Protein AF-A0A8X8YE13-F1 (afdb_monomer_lite)

Foldseek 3Di:
DDPPPDQDWDDDPQDQWDWADDDLDIDIDRSLPDDLPPDPDDAPDDPDPDDDDDDDDPDDSRTHGDNDDDDLLVLCCVVQVDDSPDDLQRLCCRQVVDHPPDQDVCLVPDDSNDPDDDPSVVVSSSVVNVSVVVSVVSSD

Radius of gyration: 17.5 Å; chains: 1; bounding box: 48×34×42 Å

InterPro domains:
  IPR002562 3'-5' exonuclease domain [PF01612] (65-135)
  IPR012337 Ribonuclease H-like superfamily [SSF53098] (14-137)
  IPR036397 Ribonuclease H superfamily [G3DSA:3.30.420.10] (56-140)
  IPR051132 3'-5' Exonuclease domain-containing protein [PTHR13620] (13-135)

Organism: Salvia splendens (NCBI:txid180675)

Structure (mmCIF, N/CA/C/O backbone):
data_AF-A0A8X8YE13-F1
#
_entry.id   AF-A0A8X8YE13-F1
#
loop_
_atom_site.group_PDB
_atom_site.id
_atom_site.type_symbol
_atom_site.label_atom_id
_atom_site.label_alt_id
_atom_site.label_comp_id
_atom_site.label_asym_id
_atom_site.label_entity_id
_atom_site.label_seq_id
_atom_site.pdbx_PDB_ins_code
_atom_site.Cartn_x
_atom_site.Cartn_y
_atom_site.Cartn_z
_atom_site.occupancy
_atom_site.B_iso_or_equiv
_atom_site.auth_seq_id
_atom_site.auth_comp_id
_atom_site.auth_asym_id
_atom_site.auth_atom_id
_atom_site.pdbx_PDB_model_num
ATOM 1 N N . MET A 1 1 ? -31.591 19.964 -6.673 1.00 31.03 1 MET A N 1
ATOM 2 C CA . MET A 1 1 ? -30.266 20.602 -6.557 1.00 31.03 1 MET A CA 1
ATOM 3 C C . MET A 1 1 ? -29.262 19.487 -6.727 1.00 31.03 1 MET A C 1
ATOM 5 O O . MET A 1 1 ? -29.296 18.550 -5.944 1.00 31.03 1 MET A O 1
ATOM 9 N N . ASP A 1 2 ? -28.543 19.531 -7.844 1.00 28.09 2 ASP A N 1
ATOM 10 C CA . ASP A 1 2 ? -27.728 18.451 -8.401 1.00 28.09 2 ASP A CA 1
ATOM 11 C C . ASP A 1 2 ? -26.662 17.932 -7.434 1.00 28.09 2 ASP A C 1
ATOM 13 O O . ASP A 1 2 ? -25.729 18.648 -7.072 1.00 28.09 2 ASP A O 1
ATOM 17 N N . SER A 1 3 ? -26.765 16.656 -7.067 1.00 31.92 3 SER A N 1
ATOM 18 C CA . SER A 1 3 ? -25.639 15.895 -6.533 1.00 31.92 3 SER A CA 1
ATOM 19 C C . SER A 1 3 ? -24.864 15.333 -7.718 1.00 31.92 3 SER A C 1
ATOM 21 O O . SER A 1 3 ? -25.057 14.191 -8.125 1.00 31.92 3 SER A O 1
ATOM 23 N N . SER A 1 4 ? -24.007 16.164 -8.308 1.00 31.75 4 SER A N 1
ATOM 24 C CA . SER A 1 4 ? -23.002 15.717 -9.269 1.00 31.75 4 SER A CA 1
ATOM 25 C C . SER A 1 4 ? -22.079 14.720 -8.571 1.00 31.75 4 SER A C 1
ATOM 27 O O . SER A 1 4 ? -21.160 15.117 -7.859 1.00 31.75 4 SER A O 1
ATOM 29 N N . SER A 1 5 ? -22.338 13.422 -8.733 1.00 37.81 5 SER A N 1
ATOM 30 C CA . SER A 1 5 ? -21.437 12.368 -8.274 1.00 37.81 5 SER A CA 1
ATOM 31 C C . SER A 1 5 ? -20.159 12.431 -9.106 1.00 37.81 5 SER A C 1
ATOM 33 O O . SER A 1 5 ? -20.082 11.872 -10.203 1.00 37.81 5 SER A O 1
ATOM 35 N N . SER A 1 6 ? -19.181 13.169 -8.595 1.00 35.22 6 SER A N 1
ATOM 36 C CA . SER A 1 6 ? -17.889 13.403 -9.220 1.00 35.22 6 SER A CA 1
ATOM 37 C C . SER A 1 6 ? -17.140 12.086 -9.384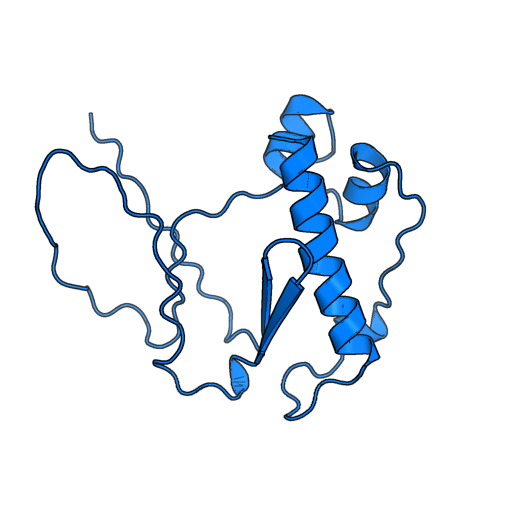 1.00 35.22 6 SER A C 1
ATOM 39 O O . SER A 1 6 ? -16.700 11.488 -8.407 1.00 35.22 6 SER A O 1
ATOM 41 N N . VAL A 1 7 ? -16.990 11.639 -10.630 1.00 41.62 7 VAL A N 1
ATOM 42 C CA . VAL A 1 7 ? -15.962 10.661 -10.989 1.00 41.62 7 VAL A CA 1
ATOM 43 C C . VAL A 1 7 ? -14.617 11.315 -10.672 1.00 41.62 7 VAL A C 1
ATOM 45 O O . VAL A 1 7 ? -14.251 12.317 -11.291 1.00 41.62 7 VAL A O 1
ATOM 48 N N . LEU A 1 8 ? -13.916 10.792 -9.668 1.00 43.81 8 LEU A N 1
ATOM 49 C CA . LEU A 1 8 ? -12.561 11.215 -9.335 1.00 43.81 8 LEU A CA 1
ATOM 50 C C . LEU A 1 8 ? -11.619 10.625 -10.383 1.00 43.81 8 LEU A C 1
ATOM 52 O O . LEU A 1 8 ? -11.328 9.432 -10.390 1.00 43.81 8 LEU A O 1
ATOM 56 N N . TRP A 1 9 ? -11.169 11.470 -11.305 1.00 41.53 9 TRP A N 1
ATOM 57 C CA . TRP A 1 9 ? -10.053 11.142 -12.175 1.00 41.53 9 TRP A CA 1
ATOM 58 C C . TRP A 1 9 ? -8.781 11.242 -11.330 1.00 41.53 9 TRP A C 1
ATOM 60 O O . TRP A 1 9 ? -8.368 12.328 -10.932 1.00 41.53 9 TRP A O 1
ATOM 70 N N . TRP A 1 10 ? -8.171 10.108 -11.000 1.00 41.38 10 TRP A N 1
ATOM 71 C CA . TRP A 1 10 ? -6.821 10.113 -10.450 1.00 41.38 10 TRP A CA 1
ATOM 72 C C . TRP A 1 10 ? -5.853 9.983 -11.623 1.00 41.38 10 TRP A C 1
ATOM 74 O O . TRP A 1 10 ? -5.831 8.961 -12.306 1.00 41.38 10 TRP A O 1
ATOM 84 N N . VAL A 1 11 ? -5.105 11.050 -11.906 1.00 42.50 11 VAL A N 1
ATOM 85 C CA . VAL A 1 11 ? -4.050 11.049 -12.928 1.00 42.50 11 VAL A CA 1
ATOM 86 C C . VAL A 1 11 ? -2.719 11.073 -12.189 1.00 42.50 11 VAL A C 1
ATOM 88 O O . VAL A 1 11 ? -2.229 12.152 -11.847 1.00 42.50 11 VAL A O 1
ATOM 91 N N . PRO A 1 12 ? -2.135 9.912 -11.870 1.00 46.19 12 PRO A N 1
ATOM 92 C CA . PRO A 1 12 ? -0.761 9.893 -11.417 1.00 46.19 12 PRO A CA 1
ATOM 93 C C . PRO A 1 12 ? 0.154 10.171 -12.610 1.00 46.19 12 PRO A C 1
ATOM 95 O O . PRO A 1 12 ? -0.155 9.818 -13.750 1.00 46.19 12 PRO A O 1
ATOM 98 N N . ALA A 1 13 ? 1.334 10.734 -12.345 1.00 56.28 13 ALA A N 1
ATOM 99 C CA . ALA A 1 13 ? 2.481 10.432 -13.195 1.00 56.28 13 ALA A CA 1
ATOM 100 C C . ALA A 1 13 ? 2.532 8.903 -13.342 1.00 56.28 13 ALA A C 1
ATOM 102 O O . ALA A 1 13 ? 2.426 8.221 -12.327 1.00 56.28 13 ALA A O 1
ATOM 103 N N . ARG A 1 14 ? 2.565 8.397 -14.581 1.00 68.25 14 ARG A N 1
ATOM 104 C CA . ARG A 1 14 ? 2.359 6.984 -14.953 1.00 68.25 14 ARG A CA 1
ATOM 105 C C . ARG A 1 14 ? 2.775 6.019 -13.832 1.00 68.25 14 ARG A C 1
ATOM 107 O O . ARG A 1 14 ? 3.960 5.786 -13.629 1.00 68.25 14 ARG A O 1
ATOM 114 N N . ALA A 1 15 ? 1.798 5.516 -13.076 1.00 77.00 15 ALA A N 1
ATOM 115 C CA . ALA A 1 15 ? 2.071 4.640 -11.943 1.00 77.00 15 ALA A CA 1
ATOM 116 C C . ALA A 1 15 ? 2.724 3.347 -12.448 1.00 77.00 15 ALA A C 1
ATOM 118 O O . ALA A 1 15 ? 2.285 2.794 -13.457 1.00 77.00 15 ALA A O 1
ATOM 119 N N . ALA A 1 16 ? 3.763 2.872 -11.760 1.00 87.88 16 ALA A N 1
ATOM 120 C CA . ALA A 1 16 ? 4.465 1.653 -12.153 1.00 87.88 16 ALA A CA 1
ATOM 121 C C . ALA A 1 16 ? 3.651 0.394 -11.817 1.00 87.88 16 ALA A C 1
ATOM 123 O O . ALA A 1 16 ? 3.582 -0.544 -12.612 1.00 87.88 16 ALA A O 1
ATOM 124 N N . THR A 1 17 ? 2.967 0.406 -10.670 1.00 90.19 17 THR A N 1
ATOM 125 C CA . THR A 1 17 ? 2.198 -0.725 -10.145 1.00 90.19 17 THR A CA 1
ATOM 126 C C . THR A 1 17 ? 0.836 -0.300 -9.587 1.00 90.19 17 THR A C 1
ATOM 128 O O . THR A 1 17 ? 0.638 0.846 -9.186 1.00 90.19 17 THR A O 1
ATOM 131 N N . LEU A 1 18 ? -0.112 -1.240 -9.571 1.00 88.38 18 LEU A N 1
ATOM 132 C CA . LEU A 1 18 ? -1.395 -1.158 -8.870 1.00 88.38 18 LEU A CA 1
ATOM 133 C C . LEU A 1 18 ? -1.532 -2.378 -7.955 1.00 88.38 18 LEU A C 1
ATOM 135 O O . LEU A 1 18 ? -1.532 -3.510 -8.440 1.00 88.38 18 LEU A O 1
ATOM 139 N N . GLN A 1 19 ? -1.681 -2.150 -6.652 1.00 91.44 19 GLN A N 1
ATOM 140 C CA . GLN A 1 19 ? -1.922 -3.193 -5.654 1.00 91.44 19 GLN A CA 1
ATOM 141 C C . GLN A 1 19 ? -3.408 -3.237 -5.283 1.00 91.44 19 GLN A C 1
ATOM 143 O O . GLN A 1 19 ? -4.002 -2.209 -4.966 1.00 91.44 19 GLN A O 1
ATOM 148 N N . LEU A 1 20 ? -4.008 -4.428 -5.282 1.00 89.44 20 LEU A N 1
ATOM 149 C CA . LEU A 1 20 ? -5.390 -4.661 -4.858 1.00 89.44 20 LEU A CA 1
ATOM 150 C C . LEU A 1 20 ? -5.439 -5.783 -3.819 1.00 89.44 20 LEU A C 1
ATOM 152 O O . LEU A 1 20 ? -4.853 -6.843 -4.021 1.00 89.44 20 LEU A O 1
ATOM 156 N N . CYS A 1 21 ? -6.192 -5.581 -2.739 1.00 88.06 21 CYS A N 1
ATOM 157 C CA . CYS A 1 21 ? -6.491 -6.628 -1.767 1.00 88.06 21 CYS A CA 1
ATOM 158 C C . CYS A 1 21 ? -7.902 -7.153 -2.020 1.00 88.06 21 CYS A C 1
ATOM 160 O 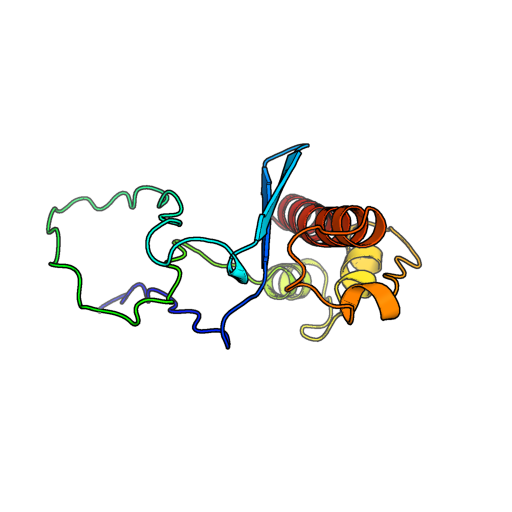O . CYS A 1 21 ? -8.873 -6.400 -1.950 1.00 88.06 21 CYS A O 1
ATOM 162 N N . VAL A 1 22 ? -8.027 -8.448 -2.298 1.00 83.50 22 VAL A N 1
ATOM 163 C CA . VAL A 1 22 ? -9.312 -9.137 -2.447 1.00 83.50 22 VAL A CA 1
ATOM 164 C C . VAL A 1 22 ? -9.328 -10.318 -1.476 1.00 83.50 22 VAL A C 1
ATOM 166 O O . VAL A 1 22 ? -8.925 -11.436 -1.811 1.00 83.50 22 VAL A O 1
ATOM 169 N N . LEU A 1 23 ? -9.802 -10.060 -0.251 1.00 72.94 23 LEU A N 1
ATOM 170 C CA . LEU A 1 23 ? -9.830 -11.028 0.857 1.00 72.94 23 LEU A CA 1
ATOM 171 C C . LEU A 1 23 ? -8.408 -11.553 1.177 1.00 72.94 23 LEU A C 1
ATOM 173 O O . LEU A 1 23 ? -7.568 -10.683 1.399 1.00 72.94 23 LEU A O 1
ATOM 177 N N . PRO A 1 24 ? -8.046 -12.862 1.252 1.00 73.75 24 PRO A N 1
ATOM 178 C CA . PRO A 1 24 ? -6.673 -13.198 1.638 1.00 73.75 24 PRO A CA 1
ATOM 179 C C . PRO A 1 24 ? -5.660 -12.953 0.509 1.00 73.75 24 PRO A C 1
ATOM 181 O O . PRO A 1 24 ? -4.474 -13.190 0.710 1.00 73.75 24 PRO A O 1
ATOM 184 N N . ASN A 1 25 ? -6.104 -12.541 -0.685 1.00 85.75 25 ASN A N 1
ATOM 185 C CA . ASN A 1 25 ? -5.240 -12.430 -1.851 1.00 85.75 25 ASN A CA 1
ATOM 186 C C . ASN A 1 25 ? -4.853 -10.975 -2.112 1.00 85.75 25 ASN A C 1
ATOM 188 O O . ASN A 1 25 ? -5.715 -10.104 -2.240 1.00 85.75 25 ASN A O 1
ATOM 192 N N . CYS A 1 26 ? -3.555 -10.748 -2.280 1.00 90.94 26 CYS A N 1
ATOM 193 C CA . CYS A 1 26 ? -3.024 -9.536 -2.883 1.00 90.94 26 CYS A CA 1
ATOM 194 C C . CYS A 1 26 ? -2.825 -9.770 -4.386 1.00 90.94 26 CYS A C 1
ATOM 196 O O . CYS A 1 26 ? -2.283 -10.797 -4.796 1.00 90.94 26 CYS A O 1
ATOM 198 N N . LEU A 1 27 ? -3.266 -8.819 -5.203 1.00 91.19 27 LEU A N 1
ATOM 199 C CA . LEU A 1 27 ? -3.016 -8.770 -6.637 1.00 91.19 27 LEU A CA 1
ATOM 200 C C . LEU A 1 27 ? -2.142 -7.553 -6.927 1.00 91.19 27 LEU A C 1
ATOM 202 O O . LEU A 1 27 ? -2.514 -6.432 -6.584 1.00 91.19 27 LEU A O 1
ATOM 206 N N . ILE A 1 28 ? -1.004 -7.769 -7.581 1.00 91.88 28 ILE A N 1
ATOM 207 C CA . ILE A 1 28 ? -0.084 -6.705 -7.986 1.00 91.88 28 ILE A CA 1
ATOM 208 C C . ILE A 1 28 ? -0.054 -6.675 -9.511 1.00 91.88 28 ILE A C 1
ATOM 210 O O . ILE A 1 28 ? 0.340 -7.646 -10.154 1.00 91.88 28 ILE A O 1
ATOM 214 N N . PHE A 1 29 ? -0.486 -5.562 -10.095 1.00 88.56 29 PHE A N 1
ATOM 215 C CA . PHE A 1 29 ? -0.461 -5.332 -11.535 1.00 88.56 29 PHE A CA 1
ATOM 216 C C . PHE A 1 29 ? 0.681 -4.378 -11.874 1.00 88.56 29 PHE A C 1
ATOM 218 O O . PHE A 1 29 ? 0.656 -3.228 -11.442 1.00 88.56 29 PHE A O 1
ATOM 225 N N . GLN A 1 30 ? 1.655 -4.821 -12.672 1.00 89.62 30 GLN A N 1
ATOM 226 C CA . GLN A 1 30 ? 2.722 -3.955 -13.189 1.00 89.62 30 GLN A CA 1
ATOM 227 C C . GLN A 1 30 ? 2.204 -3.132 -14.373 1.00 89.62 30 GLN A C 1
ATOM 229 O O . GLN A 1 30 ? 2.283 -3.537 -15.534 1.00 89.62 30 GLN A O 1
ATOM 234 N N . LEU A 1 31 ? 1.619 -1.976 -14.064 1.00 85.50 31 LEU A N 1
ATOM 235 C CA . LEU A 1 31 ? 1.038 -1.039 -15.025 1.00 85.50 31 LEU A CA 1
ATOM 236 C C . LEU A 1 31 ? 2.054 -0.529 -16.049 1.00 85.50 31 LEU A C 1
ATOM 238 O O . LEU A 1 31 ? 1.685 -0.262 -17.193 1.00 85.50 31 LEU A O 1
ATOM 242 N N . TYR A 1 32 ? 3.324 -0.413 -15.657 1.00 85.25 32 TYR A N 1
ATOM 243 C CA . TYR A 1 32 ? 4.391 0.037 -16.547 1.00 85.25 32 TYR A CA 1
ATOM 244 C C . TYR A 1 32 ? 4.520 -0.849 -17.796 1.00 85.25 32 TYR A C 1
ATOM 246 O O . TYR A 1 32 ? 4.604 -0.336 -18.918 1.00 85.25 32 TYR A O 1
ATOM 254 N N . HIS A 1 33 ? 4.427 -2.165 -17.588 1.00 85.00 33 HIS A N 1
ATOM 255 C CA . HIS A 1 33 ? 4.540 -3.208 -18.614 1.00 85.00 33 HIS A CA 1
ATOM 256 C C . HIS A 1 33 ? 3.199 -3.581 -19.251 1.00 85.00 33 HIS A C 1
ATOM 258 O O . HIS A 1 33 ? 3.148 -4.290 -20.257 1.00 85.00 33 HIS A O 1
ATOM 264 N N . ALA A 1 34 ? 2.087 -3.107 -18.686 1.00 77.50 34 ALA A N 1
ATOM 265 C CA . ALA A 1 34 ? 0.763 -3.409 -19.199 1.00 77.50 34 ALA A CA 1
ATOM 266 C C . ALA A 1 34 ? 0.479 -2.636 -20.503 1.00 77.50 34 ALA A C 1
ATOM 268 O O . ALA A 1 34 ? 0.761 -1.437 -20.614 1.00 77.50 34 ALA A O 1
ATOM 269 N N . PRO A 1 35 ? -0.156 -3.271 -21.506 1.00 68.31 35 PRO A N 1
ATOM 270 C CA . PRO A 1 35 ? -0.640 -2.539 -22.664 1.00 68.31 35 PRO A CA 1
ATOM 271 C C . PRO A 1 35 ? -1.712 -1.533 -22.220 1.00 68.31 35 PRO A C 1
ATOM 273 O O . PRO A 1 35 ? -2.617 -1.876 -21.460 1.00 68.31 35 PRO A O 1
ATOM 276 N N . ARG A 1 36 ? -1.650 -0.302 -22.750 1.00 59.28 36 ARG A N 1
ATOM 277 C CA . ARG A 1 36 ? -2.425 0.896 -22.332 1.00 59.28 36 ARG A CA 1
ATOM 278 C C . ARG A 1 36 ? -3.959 0.763 -22.262 1.00 59.28 36 ARG A C 1
ATOM 280 O O . ARG A 1 36 ? -4.644 1.714 -21.930 1.00 59.28 36 ARG A O 1
ATOM 287 N N . ARG A 1 37 ? -4.538 -0.379 -22.633 1.00 56.69 37 ARG A N 1
ATOM 288 C CA . ARG A 1 37 ? -5.992 -0.625 -22.666 1.00 56.69 37 ARG A CA 1
ATOM 289 C C . ARG A 1 37 ? -6.447 -1.726 -21.698 1.00 56.69 37 ARG A C 1
ATOM 291 O O . ARG A 1 37 ? -7.607 -2.117 -21.753 1.00 56.69 37 ARG A O 1
ATOM 298 N N . ALA A 1 38 ? -5.550 -2.267 -20.872 1.00 52.50 38 ALA A N 1
ATOM 299 C CA . ALA A 1 38 ? -5.779 -3.537 -20.179 1.00 52.50 38 ALA A CA 1
ATOM 300 C C . ALA A 1 38 ? -6.561 -3.455 -18.858 1.00 52.50 38 ALA A C 1
ATOM 302 O O . ALA A 1 38 ? -7.088 -4.478 -18.430 1.00 52.50 38 ALA A O 1
ATOM 303 N N . LEU A 1 39 ? -6.675 -2.292 -18.209 1.00 54.50 39 LEU A N 1
ATOM 304 C CA . LEU A 1 39 ? -7.329 -2.205 -16.898 1.00 54.50 39 LEU A CA 1
ATOM 305 C C . LEU A 1 39 ? -8.654 -1.459 -16.963 1.00 54.50 39 LEU A C 1
ATOM 307 O O . LEU A 1 39 ? -8.751 -0.270 -16.682 1.00 54.50 39 LEU A O 1
ATOM 311 N N . LEU A 1 40 ? -9.702 -2.207 -17.297 1.00 53.84 40 LEU A N 1
ATOM 312 C CA . LEU A 1 40 ? -11.058 -1.853 -16.903 1.00 53.84 40 LEU A CA 1
ATOM 313 C C . LEU A 1 40 ? -11.311 -2.514 -15.548 1.00 53.84 40 LEU A C 1
ATOM 315 O O . LEU A 1 40 ? -11.609 -3.707 -15.485 1.00 53.84 40 LEU A O 1
ATOM 319 N N . LEU A 1 41 ? -11.156 -1.763 -14.458 1.00 54.19 41 LEU A N 1
ATOM 320 C CA . LEU A 1 41 ? -11.582 -2.258 -13.152 1.00 54.19 41 LEU A CA 1
ATOM 321 C C . LEU A 1 41 ? -13.114 -2.380 -13.149 1.00 54.19 41 LEU A C 1
ATOM 323 O O . LEU A 1 41 ? -13.801 -1.476 -13.638 1.00 54.19 41 LEU A O 1
ATOM 327 N N . PRO A 1 42 ? -13.677 -3.492 -12.642 1.00 43.22 42 PRO A N 1
ATOM 328 C CA . PRO A 1 42 ? -15.118 -3.670 -12.609 1.00 43.22 42 PRO A CA 1
ATOM 329 C C . PRO A 1 42 ? -15.751 -2.547 -11.785 1.00 43.22 42 PRO A C 1
ATOM 331 O O . PRO A 1 42 ? -15.517 -2.416 -10.584 1.00 43.22 42 PRO A O 1
ATOM 334 N N . ARG A 1 43 ? -16.575 -1.728 -12.444 1.00 51.44 43 ARG A N 1
ATOM 335 C CA . ARG A 1 43 ? -17.417 -0.743 -11.766 1.00 51.44 43 ARG A CA 1
ATOM 336 C C . ARG A 1 43 ? -18.378 -1.500 -10.849 1.00 51.44 43 ARG A C 1
ATOM 338 O O . ARG A 1 43 ? -19.063 -2.418 -11.304 1.00 51.44 43 ARG A O 1
ATOM 345 N N . ARG A 1 44 ? -18.498 -1.090 -9.582 1.00 39.28 44 ARG A N 1
ATOM 346 C CA . ARG A 1 44 ? -19.706 -1.416 -8.809 1.00 39.28 44 ARG A CA 1
ATOM 347 C C . ARG A 1 44 ? -20.888 -0.874 -9.627 1.00 39.28 44 ARG A C 1
ATOM 349 O O . ARG A 1 44 ? -20.851 0.304 -9.992 1.00 39.28 44 ARG A O 1
ATOM 356 N N . PRO A 1 45 ? -21.894 -1.686 -9.993 1.00 34.06 45 PRO A N 1
ATOM 357 C CA . PRO A 1 45 ? -23.020 -1.173 -10.756 1.00 34.06 45 PRO A CA 1
ATOM 358 C C . PRO A 1 45 ? -23.720 -0.101 -9.917 1.00 34.06 45 PRO A C 1
ATOM 360 O O . PRO A 1 45 ? -24.288 -0.406 -8.867 1.00 34.06 45 PRO A O 1
ATOM 363 N N . ARG A 1 46 ? -23.669 1.160 -10.372 1.00 42.22 46 ARG A N 1
ATOM 364 C CA . ARG A 1 46 ? -24.556 2.201 -9.848 1.00 42.22 46 ARG A CA 1
ATOM 365 C C . ARG A 1 46 ? -25.982 1.724 -10.071 1.00 42.22 46 ARG A C 1
ATOM 367 O O . ARG A 1 46 ? -26.378 1.411 -11.193 1.00 42.22 46 ARG A O 1
ATOM 374 N N . ARG A 1 47 ? -26.753 1.647 -8.992 1.00 34.62 47 ARG A N 1
ATOM 375 C CA . ARG A 1 47 ? -28.188 1.401 -9.059 1.00 34.62 47 ARG A CA 1
ATOM 376 C C . ARG A 1 47 ? -28.873 2.727 -9.393 1.00 34.62 47 ARG A C 1
ATOM 378 O O . ARG A 1 47 ? -29.455 3.338 -8.509 1.00 34.62 47 ARG A O 1
ATOM 385 N N . ASP A 1 48 ? -28.772 3.176 -10.643 1.00 35.91 48 ASP A N 1
ATOM 386 C CA . ASP A 1 48 ? -29.539 4.332 -11.121 1.00 35.91 48 ASP A CA 1
ATOM 387 C C . ASP A 1 48 ? -30.922 3.875 -11.622 1.00 35.91 48 ASP A C 1
ATOM 389 O O . ASP A 1 48 ? -31.010 3.081 -12.566 1.00 35.91 48 ASP A O 1
ATOM 393 N N . PRO A 1 49 ? -32.029 4.353 -11.025 1.00 35.34 49 PRO A N 1
ATOM 394 C CA . PRO A 1 49 ? -33.376 4.135 -11.530 1.00 35.34 49 PRO A CA 1
ATOM 395 C C . PRO A 1 49 ? -33.659 5.141 -12.656 1.00 35.34 49 PRO A C 1
ATOM 397 O O . PRO A 1 49 ? -34.455 6.059 -12.501 1.00 35.34 49 PRO A O 1
ATOM 400 N N . GLY A 1 50 ? -32.977 5.013 -13.790 1.00 37.16 50 GLY A N 1
ATOM 401 C CA . GLY A 1 50 ? -33.180 5.930 -14.913 1.00 37.16 50 GLY A CA 1
ATOM 402 C C . GLY A 1 50 ? -32.026 5.880 -15.894 1.00 37.16 50 GLY A C 1
ATOM 403 O O . GLY A 1 50 ? -30.992 6.497 -15.677 1.00 37.16 50 GLY A O 1
ATOM 404 N N . GLY A 1 51 ? -32.193 5.107 -16.964 1.00 44.75 51 GLY A N 1
ATOM 405 C CA . GLY A 1 51 ? -31.157 4.912 -17.967 1.00 44.75 51 GLY A CA 1
ATOM 406 C C . GLY A 1 51 ? -30.779 6.196 -18.706 1.00 44.75 51 GLY A C 1
ATOM 407 O O . GLY A 1 51 ? -31.631 6.855 -19.292 1.00 44.75 51 GLY A O 1
ATOM 408 N N . ALA A 1 52 ? -29.477 6.464 -18.762 1.00 31.62 52 ALA A N 1
ATOM 409 C CA . ALA A 1 52 ? -28.814 7.129 -19.876 1.00 31.62 52 ALA A CA 1
ATOM 410 C C . ALA A 1 52 ? -27.335 6.717 -19.863 1.00 31.62 52 ALA A C 1
ATOM 412 O O . ALA A 1 52 ? -26.596 7.028 -18.934 1.00 31.62 52 ALA A O 1
ATOM 413 N N . VAL A 1 53 ? -26.907 5.971 -20.882 1.00 38.19 53 VAL A N 1
ATOM 414 C CA . VAL A 1 53 ? -25.489 5.673 -21.115 1.00 38.19 53 VAL A CA 1
ATOM 415 C C . VAL A 1 53 ? -24.908 6.877 -21.854 1.00 38.19 53 VAL A C 1
ATOM 417 O O . VAL A 1 53 ? -25.130 7.027 -23.054 1.00 38.19 53 VAL A O 1
ATOM 420 N N . GLU A 1 54 ? -24.218 7.770 -21.144 1.00 36.97 54 GLU A N 1
ATOM 421 C CA . GLU A 1 54 ? -23.470 8.855 -21.786 1.00 36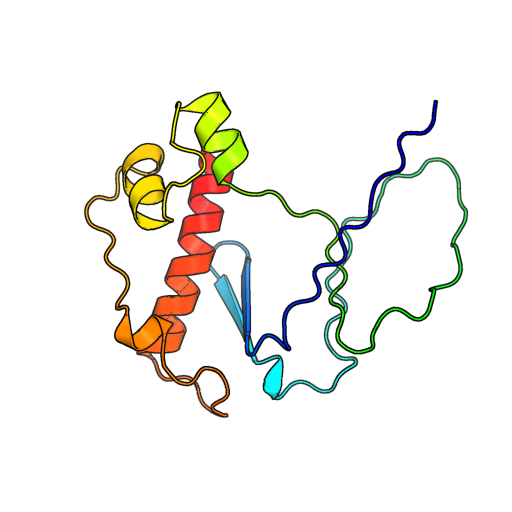.97 54 GLU A CA 1
ATOM 422 C C . GLU A 1 54 ? -22.252 8.305 -22.553 1.00 36.97 54 GLU A C 1
ATOM 424 O O . GLU A 1 54 ? -21.576 7.385 -22.078 1.00 36.97 54 GLU A O 1
ATOM 429 N N . PRO A 1 55 ? -21.941 8.852 -23.743 1.00 33.09 55 PRO A N 1
ATOM 430 C CA . PRO A 1 55 ? -20.798 8.417 -24.529 1.00 33.09 55 PRO A CA 1
ATOM 431 C C . PRO A 1 55 ? -19.490 8.831 -23.846 1.00 33.09 55 PRO A C 1
ATOM 433 O O . PRO A 1 55 ? -19.281 9.997 -23.510 1.00 33.09 55 PRO A O 1
ATOM 436 N N . GLN A 1 56 ? -18.599 7.849 -23.684 1.00 41.06 56 GLN A N 1
ATOM 437 C CA . GLN A 1 56 ? -17.244 7.982 -23.149 1.00 41.06 56 GLN A CA 1
ATOM 438 C C . GLN A 1 56 ? -16.521 9.190 -23.759 1.00 41.06 56 GLN A C 1
ATOM 440 O O . GLN A 1 56 ? -16.119 9.181 -24.926 1.00 41.06 56 GLN A O 1
ATOM 445 N N . ARG A 1 57 ? -16.321 10.238 -22.955 1.00 38.72 57 ARG A N 1
ATOM 446 C CA . ARG A 1 57 ? -15.363 11.290 -23.290 1.00 38.72 57 ARG A CA 1
ATOM 447 C C . ARG A 1 57 ? -13.973 10.660 -23.261 1.00 38.72 57 ARG A C 1
ATOM 449 O O . ARG A 1 57 ? -13.630 9.981 -22.299 1.00 38.72 57 ARG A O 1
ATOM 456 N N . ARG A 1 58 ? -13.199 10.877 -24.330 1.00 41.44 58 ARG A N 1
ATOM 457 C CA . ARG A 1 58 ? -11.760 10.580 -24.420 1.00 41.44 58 ARG A CA 1
ATOM 458 C C . ARG A 1 58 ? -11.026 11.281 -23.267 1.00 41.44 58 ARG A C 1
ATOM 460 O O . ARG A 1 58 ? -10.570 12.409 -23.428 1.00 41.44 58 ARG A O 1
ATOM 467 N N . GLY A 1 59 ? -10.979 10.636 -22.108 1.00 45.50 59 GLY A N 1
ATOM 468 C CA . GLY A 1 59 ? -10.012 10.919 -21.059 1.00 45.50 59 GLY A CA 1
ATOM 469 C C . GLY A 1 59 ? -8.653 10.362 -21.466 1.00 45.50 59 GLY A C 1
ATOM 470 O O . GLY A 1 59 ? -8.578 9.506 -22.351 1.00 45.50 59 GLY A O 1
ATOM 471 N N . ASP A 1 60 ? -7.602 10.905 -20.862 1.00 49.25 60 ASP A N 1
ATOM 472 C CA . ASP A 1 60 ? -6.211 10.518 -21.079 1.00 49.25 60 ASP A CA 1
ATOM 473 C C . ASP A 1 60 ? -6.053 8.998 -21.186 1.00 49.25 60 ASP A C 1
ATOM 475 O O . ASP A 1 60 ? -6.651 8.252 -20.412 1.00 49.25 60 ASP A O 1
ATOM 479 N N . ALA A 1 61 ? -5.255 8.530 -22.149 1.00 52.97 61 ALA A N 1
ATOM 480 C CA . ALA A 1 61 ? -5.116 7.096 -22.427 1.00 52.97 61 ALA A CA 1
ATOM 481 C C . ALA A 1 61 ? -4.568 6.291 -21.231 1.00 52.97 61 ALA A C 1
ATOM 483 O O . ALA A 1 61 ? -4.661 5.067 -21.240 1.00 52.97 61 ALA A O 1
ATOM 484 N N . ASP A 1 62 ? -4.028 6.987 -20.229 1.00 55.06 62 ASP A N 1
ATOM 485 C CA . ASP A 1 62 ? -3.404 6.430 -19.034 1.00 55.06 62 ASP A CA 1
ATOM 486 C C . ASP A 1 62 ? -4.272 6.606 -17.764 1.00 55.06 62 ASP A C 1
ATOM 488 O O . ASP A 1 62 ? -3.849 6.235 -16.670 1.00 55.06 62 ASP A O 1
ATOM 492 N N . ALA A 1 63 ? -5.485 7.167 -17.877 1.00 57.31 63 ALA A N 1
ATOM 493 C CA . ALA A 1 63 ? -6.375 7.374 -16.736 1.00 57.31 63 ALA A CA 1
ATOM 494 C C . ALA A 1 63 ? -7.104 6.076 -16.344 1.00 57.31 63 ALA A C 1
ATOM 496 O O . ALA A 1 63 ? -7.852 5.498 -17.136 1.00 57.31 63 ALA A O 1
ATOM 497 N N . LEU A 1 64 ? -6.921 5.645 -15.092 1.00 64.00 64 LEU A N 1
ATOM 498 C CA . LEU A 1 64 ? -7.657 4.528 -14.505 1.00 64.00 64 LEU A CA 1
ATOM 499 C C . LEU A 1 64 ? -8.973 5.036 -13.913 1.00 64.00 64 LEU A C 1
ATOM 501 O O . LEU A 1 64 ? -8.983 5.887 -13.025 1.00 64.00 64 LEU A O 1
ATOM 505 N N . GLU A 1 65 ? -10.094 4.505 -14.391 1.00 62.72 65 GLU A N 1
ATOM 506 C CA . GLU A 1 65 ? -11.397 4.850 -13.834 1.00 62.72 65 GLU A CA 1
ATOM 507 C C . GLU A 1 65 ? -11.682 4.008 -12.586 1.00 62.72 65 GLU A C 1
ATOM 509 O O . GLU A 1 65 ? -11.819 2.785 -12.657 1.00 62.72 65 GLU A O 1
ATOM 514 N N . VAL A 1 66 ? -11.791 4.679 -11.442 1.00 61.47 66 VAL A N 1
ATOM 515 C CA . VAL A 1 66 ? -12.099 4.065 -10.148 1.00 61.47 66 VAL A CA 1
ATOM 516 C C . VAL A 1 66 ? -13.514 4.475 -9.747 1.00 61.47 66 VAL A C 1
ATOM 518 O O . VAL A 1 66 ? -13.870 5.648 -9.816 1.00 61.47 66 VAL A O 1
ATOM 521 N N . GLY A 1 67 ? -14.347 3.498 -9.376 1.00 65.88 67 GLY A N 1
ATOM 522 C CA . GLY A 1 67 ? -15.757 3.749 -9.064 1.00 65.88 67 GLY A CA 1
ATOM 523 C C . GLY A 1 67 ? -15.956 4.578 -7.795 1.00 65.88 67 GLY A C 1
ATOM 524 O O . GLY A 1 67 ? -16.718 5.541 -7.803 1.00 65.88 67 GLY A O 1
ATOM 525 N N . GLU A 1 68 ? -15.265 4.203 -6.723 1.00 70.88 68 GLU A N 1
ATOM 526 C CA . GLU A 1 68 ? -15.287 4.884 -5.432 1.00 70.88 68 GLU A CA 1
ATOM 527 C C . GLU A 1 68 ? -13.907 4.736 -4.792 1.00 70.88 68 GLU A C 1
ATOM 529 O O . GLU A 1 68 ? -13.320 3.651 -4.827 1.00 70.88 68 GLU A O 1
ATOM 534 N N . LEU A 1 69 ? -13.382 5.833 -4.254 1.00 72.25 69 LEU A N 1
ATOM 535 C CA . LEU A 1 69 ? -12.120 5.868 -3.532 1.00 72.25 69 LEU A CA 1
ATOM 536 C C . LEU A 1 69 ? -12.398 6.500 -2.173 1.00 72.25 69 LEU A C 1
ATOM 538 O O . LEU A 1 69 ? -12.866 7.635 -2.116 1.00 72.25 69 LEU A O 1
ATOM 542 N N . VAL A 1 70 ? -12.110 5.759 -1.110 1.00 80.56 70 VAL A N 1
ATOM 543 C CA . VAL A 1 70 ? -12.221 6.240 0.266 1.00 80.56 70 VAL A CA 1
ATOM 544 C C . VAL A 1 70 ? -10.822 6.286 0.849 1.00 80.56 70 VAL A C 1
ATOM 546 O O . VAL A 1 70 ? -10.084 5.300 0.797 1.00 80.56 70 VAL A O 1
ATOM 549 N N . ASP A 1 71 ? -10.449 7.438 1.388 1.00 86.56 71 ASP A N 1
ATOM 550 C CA . ASP A 1 71 ? -9.218 7.572 2.145 1.00 86.56 71 ASP A CA 1
ATOM 551 C C . ASP A 1 71 ? -9.459 7.081 3.572 1.00 86.56 71 ASP A C 1
ATOM 553 O O . ASP A 1 71 ? -10.200 7.700 4.328 1.00 86.56 71 ASP A O 1
ATOM 557 N N . VAL A 1 72 ? -8.817 5.977 3.958 1.00 88.00 72 VAL A N 1
ATOM 558 C CA . VAL A 1 72 ? -8.978 5.359 5.287 1.00 88.00 72 VAL A CA 1
ATOM 559 C C . VAL A 1 72 ? -8.656 6.300 6.454 1.00 88.00 72 VAL A C 1
ATOM 561 O O . VAL A 1 72 ? -9.071 6.039 7.583 1.00 88.00 72 VAL A O 1
ATOM 564 N N . ARG A 1 73 ? -7.946 7.407 6.202 1.00 90.12 73 ARG A N 1
ATOM 565 C CA . ARG A 1 73 ? -7.658 8.445 7.202 1.00 90.12 73 ARG A CA 1
ATOM 566 C C . ARG A 1 73 ? -8.898 9.222 7.627 1.00 90.12 73 ARG A C 1
ATOM 568 O O . ARG A 1 73 ? -8.940 9.677 8.766 1.00 90.12 73 ARG A O 1
ATOM 575 N N . GLU A 1 74 ? -9.885 9.368 6.748 1.00 90.81 74 GLU A N 1
ATOM 576 C CA . GLU A 1 74 ? -11.127 10.089 7.041 1.00 90.81 74 GLU A CA 1
ATOM 577 C C . GLU A 1 74 ? -11.950 9.380 8.130 1.00 90.81 74 GLU A C 1
ATOM 579 O O . GLU A 1 74 ? -12.100 9.956 9.212 1.00 90.81 74 GLU A O 1
ATOM 584 N N . PRO A 1 75 ? -12.389 8.116 7.961 1.00 89.81 75 PRO A N 1
ATOM 585 C CA . PRO A 1 75 ? -13.157 7.439 9.000 1.00 89.81 75 PRO A CA 1
ATOM 586 C C . PRO A 1 75 ? -12.314 7.159 10.254 1.00 89.81 75 PRO A C 1
ATOM 588 O O . PRO A 1 75 ? -12.835 7.213 11.367 1.00 89.81 75 PRO A O 1
ATOM 591 N N . ALA A 1 76 ? -10.997 6.948 10.125 1.00 91.50 76 ALA A N 1
ATOM 592 C CA . ALA A 1 76 ? -10.111 6.834 11.286 1.00 91.50 76 ALA A CA 1
ATOM 593 C C . ALA A 1 76 ? -10.075 8.131 12.118 1.00 91.50 76 ALA A C 1
ATOM 595 O O . ALA A 1 76 ? -10.103 8.091 13.351 1.00 91.50 76 ALA A O 1
ATOM 596 N N . HIS A 1 77 ? -10.056 9.296 11.466 1.00 93.69 77 HIS A N 1
ATOM 597 C CA . HIS A 1 77 ? -10.152 10.577 12.158 1.00 93.69 77 HIS A CA 1
ATOM 598 C C . HIS A 1 77 ? -11.508 10.745 12.851 1.00 93.69 77 HIS A C 1
ATOM 600 O O . HIS A 1 77 ? -11.553 11.097 14.029 1.00 93.69 77 HIS A O 1
ATOM 606 N N . GLU A 1 78 ? -12.601 10.450 12.151 1.00 91.19 78 GLU A N 1
ATOM 607 C CA . GLU A 1 78 ? -13.961 10.651 12.658 1.00 91.19 78 GLU A CA 1
ATOM 608 C C . GLU A 1 78 ? -14.321 9.711 13.818 1.00 91.19 78 GLU A C 1
ATOM 610 O O . GLU A 1 78 ? -14.913 10.146 14.806 1.00 91.19 78 GLU A O 1
ATOM 615 N N . LEU A 1 79 ? -13.942 8.432 13.729 1.00 90.75 79 LEU A N 1
ATOM 616 C CA . LEU A 1 79 ? -14.345 7.400 14.691 1.00 90.75 79 LEU A CA 1
ATOM 617 C C . LEU A 1 79 ? -13.356 7.220 15.848 1.00 90.75 79 LEU A C 1
ATOM 619 O O . LEU A 1 79 ? -13.750 6.800 16.940 1.00 90.75 79 LEU A O 1
ATOM 623 N N . ARG A 1 80 ? -12.066 7.494 15.620 1.00 89.06 80 ARG A N 1
ATOM 624 C CA . ARG A 1 80 ? -10.988 7.237 16.594 1.00 89.06 80 ARG A CA 1
ATOM 625 C C . ARG A 1 80 ? -10.188 8.479 16.972 1.00 89.06 80 ARG A C 1
ATOM 627 O O . ARG A 1 80 ? -9.399 8.413 17.910 1.00 89.06 80 ARG A O 1
ATOM 634 N N . GLY A 1 81 ? -10.396 9.610 16.298 1.00 92.19 81 GLY A N 1
ATOM 635 C CA . GLY A 1 81 ? -9.614 10.823 16.531 1.00 92.19 81 GLY A CA 1
ATOM 636 C C . GLY A 1 81 ? -8.187 10.746 15.983 1.00 92.19 81 GLY A C 1
ATOM 637 O O . GLY A 1 81 ? -7.350 11.559 16.379 1.00 92.19 81 GLY A O 1
ATOM 638 N N . CYS A 1 82 ? -7.900 9.795 15.082 1.00 91.94 82 CYS A N 1
ATOM 639 C CA . CYS A 1 82 ? -6.600 9.671 14.423 1.00 91.94 82 CYS A CA 1
ATOM 640 C C . CYS A 1 82 ? -6.250 10.955 13.662 1.00 91.94 82 CYS A C 1
ATOM 642 O O . CYS A 1 82 ? -7.120 11.705 13.219 1.00 91.94 82 CYS A O 1
ATOM 644 N N . ARG A 1 83 ? -4.964 11.238 13.462 1.00 93.12 83 ARG A N 1
ATOM 645 C CA . ARG A 1 83 ? -4.555 12.427 12.696 1.00 93.12 83 ARG A CA 1
ATOM 646 C C . ARG A 1 83 ? -4.824 12.216 11.202 1.00 93.12 83 ARG A C 1
ATOM 648 O O . ARG A 1 83 ? -4.375 11.229 10.638 1.00 93.12 83 ARG A O 1
ATOM 655 N N . LEU A 1 84 ? -5.401 13.207 10.515 1.00 89.94 84 LEU A N 1
ATOM 656 C CA . LEU A 1 84 ? -5.572 13.178 9.046 1.00 89.94 84 LEU A CA 1
ATOM 657 C C . LEU A 1 84 ? -4.244 13.062 8.268 1.00 89.94 84 LEU A C 1
ATOM 659 O O . LEU A 1 84 ? -4.229 12.675 7.106 1.00 89.94 84 LEU A O 1
ATOM 663 N N . GLY A 1 85 ? -3.120 13.410 8.900 1.00 89.56 85 GLY A N 1
ATOM 664 C CA . GLY A 1 85 ? -1.772 13.248 8.347 1.00 89.56 85 GLY A CA 1
ATOM 665 C C . GLY A 1 85 ? -1.047 11.982 8.806 1.00 89.56 85 GLY A C 1
ATOM 666 O O . GLY A 1 85 ? 0.163 11.908 8.611 1.00 89.56 85 GLY A O 1
ATOM 667 N N . ALA A 1 86 ? -1.737 11.043 9.461 1.00 89.25 86 ALA A N 1
ATOM 668 C CA . ALA A 1 86 ? -1.135 9.806 9.939 1.00 89.25 86 ALA A CA 1
ATOM 669 C C . ALA A 1 86 ? -0.608 8.964 8.770 1.00 89.25 86 ALA A C 1
ATOM 671 O O . ALA A 1 86 ? -1.243 8.824 7.720 1.00 89.25 86 ALA A O 1
ATOM 672 N N . SER A 1 87 ? 0.575 8.402 8.968 1.00 88.69 87 SER A N 1
ATOM 673 C CA . SER A 1 87 ? 1.148 7.371 8.117 1.00 88.69 87 SER A CA 1
ATOM 674 C C . SER A 1 87 ? 0.395 6.050 8.282 1.00 88.69 87 SER A C 1
ATOM 676 O O . SER A 1 87 ? -0.258 5.803 9.293 1.00 88.69 87 SER A O 1
ATOM 678 N N . MET A 1 88 ? 0.541 5.146 7.310 1.00 86.19 88 MET A N 1
ATOM 679 C CA . MET A 1 88 ? -0.059 3.809 7.396 1.00 86.19 88 MET A CA 1
ATOM 680 C C . MET A 1 88 ? 0.412 3.032 8.639 1.00 86.19 88 MET A C 1
ATOM 682 O O . MET A 1 88 ? -0.351 2.264 9.212 1.00 86.19 88 MET A O 1
ATOM 686 N N . GLY A 1 89 ? 1.660 3.245 9.074 1.00 87.81 89 GLY A N 1
ATOM 687 C CA . GLY A 1 89 ? 2.190 2.636 10.296 1.00 87.81 89 GLY A CA 1
ATOM 688 C C . GLY A 1 89 ? 1.537 3.189 11.564 1.00 87.81 89 GLY A C 1
ATOM 689 O O . GLY A 1 89 ? 1.207 2.415 12.454 1.00 87.81 89 GLY A O 1
ATOM 690 N N . GLU A 1 90 ? 1.298 4.503 11.626 1.00 90.31 90 GLU A N 1
ATOM 691 C CA . GLU A 1 90 ? 0.566 5.131 12.737 1.00 90.31 90 GLU A CA 1
ATOM 692 C C . GLU A 1 90 ? -0.895 4.668 12.774 1.00 90.31 90 GLU A C 1
ATOM 694 O O . GLU A 1 90 ? -1.394 4.325 13.839 1.00 90.31 90 GLU A O 1
ATOM 699 N N . LEU A 1 91 ? -1.563 4.563 11.619 1.00 91.19 91 LEU A N 1
ATOM 700 C CA . LEU A 1 91 ? -2.919 4.008 11.559 1.00 91.19 91 LEU A CA 1
ATOM 701 C C . LEU A 1 91 ? -2.957 2.534 11.980 1.00 91.19 91 LEU A C 1
ATOM 703 O O . LEU A 1 91 ? -3.877 2.127 12.679 1.00 91.19 91 LEU A O 1
ATOM 707 N N . ALA A 1 92 ? -1.969 1.726 11.589 1.00 90.44 92 ALA A N 1
ATOM 708 C CA . ALA A 1 92 ? -1.890 0.330 12.015 1.00 90.44 92 ALA A CA 1
ATOM 709 C C . ALA A 1 92 ? -1.713 0.198 13.539 1.00 90.44 92 ALA A C 1
ATOM 711 O O . ALA A 1 92 ? -2.297 -0.699 14.147 1.00 90.44 92 ALA A O 1
ATOM 712 N N . ASP A 1 93 ? -0.958 1.100 14.162 1.00 91.94 93 ASP A N 1
ATOM 713 C CA . ASP A 1 93 ? -0.820 1.169 15.618 1.00 91.94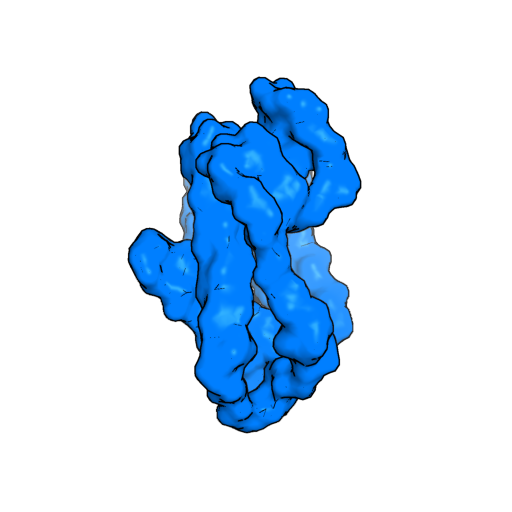 93 ASP A CA 1
ATOM 714 C C . ASP A 1 93 ? -2.154 1.580 16.272 1.00 91.94 93 ASP A C 1
ATOM 716 O O . ASP A 1 93 ? -2.741 0.815 17.037 1.00 91.94 93 ASP A O 1
ATOM 720 N N . GLU A 1 94 ? -2.697 2.737 15.885 1.00 91.12 94 GLU A N 1
ATOM 721 C CA . GLU A 1 94 ? -3.876 3.339 16.520 1.00 91.12 94 GLU A CA 1
ATOM 722 C C . GLU A 1 94 ? -5.174 2.545 16.287 1.00 91.12 94 GLU A C 1
ATOM 724 O O . GLU A 1 94 ? -6.028 2.480 17.175 1.00 91.12 94 GLU A O 1
ATOM 729 N N . VAL A 1 95 ? -5.337 1.934 15.108 1.00 91.94 95 VAL A N 1
ATOM 730 C CA . VAL A 1 95 ? -6.571 1.237 14.707 1.00 91.94 95 VAL A CA 1
ATOM 731 C C . VAL A 1 95 ? -6.482 -0.275 14.909 1.00 91.94 95 VAL A C 1
ATOM 733 O O . VAL A 1 95 ? -7.441 -0.878 15.392 1.00 91.94 95 VAL A O 1
ATOM 736 N N . LEU A 1 96 ? -5.358 -0.900 14.538 1.00 90.69 96 LEU A N 1
ATOM 737 C CA . LEU A 1 96 ? -5.201 -2.362 14.582 1.00 90.69 96 LEU A CA 1
ATOM 738 C C . LEU A 1 96 ? -4.458 -2.848 15.838 1.00 90.69 96 LEU A C 1
ATOM 740 O O . LEU A 1 96 ? -4.431 -4.052 16.094 1.00 90.69 96 LEU A O 1
ATOM 744 N N . GLY A 1 97 ? -3.831 -1.951 16.609 1.00 90.94 97 GLY A N 1
ATOM 745 C CA . GLY A 1 97 ? -2.957 -2.319 17.726 1.00 90.94 97 GLY A CA 1
ATOM 746 C C . GLY A 1 97 ? -1.658 -2.998 17.280 1.00 90.94 97 GLY A C 1
ATOM 747 O O . GLY A 1 97 ? -1.036 -3.715 18.067 1.00 90.94 97 GLY A O 1
ATOM 748 N N . ILE A 1 98 ? -1.256 -2.831 16.013 1.00 88.12 98 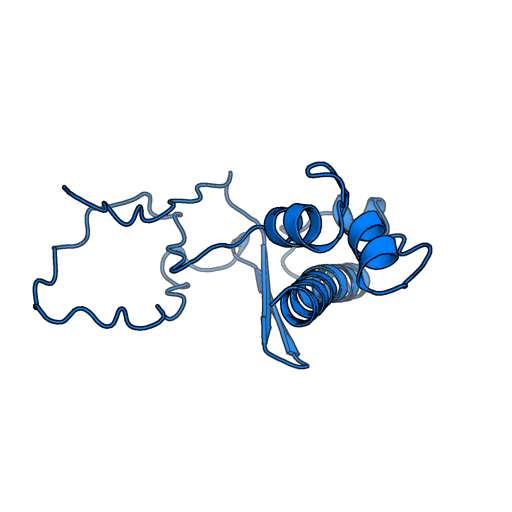ILE A N 1
ATOM 749 C CA . ILE A 1 98 ? -0.026 -3.422 15.481 1.00 88.12 98 ILE A CA 1
ATOM 750 C C . ILE A 1 98 ? 1.106 -2.403 15.596 1.00 88.12 98 ILE A C 1
ATOM 752 O O . ILE A 1 98 ? 1.319 -1.553 14.732 1.00 88.12 98 ILE A O 1
ATOM 756 N N . TYR A 1 99 ? 1.855 -2.518 16.686 1.00 83.75 99 TYR A N 1
ATOM 757 C CA . TYR A 1 99 ? 2.947 -1.609 17.009 1.00 83.75 99 TYR A CA 1
ATOM 758 C C . TYR A 1 99 ? 4.156 -1.780 16.088 1.00 83.75 99 TYR A C 1
ATOM 760 O O . TYR A 1 99 ? 4.536 -2.895 15.728 1.00 83.75 99 TYR A O 1
ATOM 768 N N . ARG A 1 100 ? 4.844 -0.663 15.815 1.00 73.75 100 ARG A N 1
ATOM 769 C CA . ARG A 1 100 ? 6.140 -0.624 15.109 1.00 73.75 100 ARG A CA 1
ATOM 770 C C . ARG A 1 100 ? 6.127 -1.334 13.752 1.00 73.75 100 ARG A C 1
ATOM 772 O O . ARG A 1 100 ? 7.128 -1.942 13.371 1.00 73.75 100 ARG A O 1
ATOM 779 N N . MET A 1 101 ? 5.029 -1.217 13.007 1.00 73.19 101 MET A N 1
ATOM 780 C CA . MET A 1 101 ? 5.001 -1.616 11.600 1.00 73.19 101 MET A CA 1
ATOM 781 C C . MET A 1 101 ? 5.945 -0.716 10.799 1.00 73.19 101 MET A C 1
ATOM 783 O O . MET A 1 101 ? 5.591 0.376 10.358 1.00 73.19 101 MET A O 1
ATOM 787 N N . GLY A 1 102 ? 7.190 -1.168 10.670 1.00 68.81 102 GLY A N 1
ATOM 788 C CA . GLY A 1 102 ? 8.227 -0.530 9.881 1.00 68.81 102 GLY A CA 1
ATOM 789 C C . GLY A 1 102 ? 8.245 -1.136 8.492 1.00 68.81 102 GLY A C 1
ATOM 790 O O . GLY A 1 102 ? 8.609 -2.293 8.320 1.00 68.81 102 GLY A O 1
ATOM 791 N N . LYS A 1 103 ? 7.867 -0.342 7.497 1.00 78.19 103 LYS A N 1
ATOM 792 C CA . LYS A 1 103 ? 8.113 -0.681 6.101 1.00 78.19 103 LYS A CA 1
ATOM 793 C C . LYS A 1 103 ? 9.541 -0.294 5.736 1.00 78.19 103 LYS A C 1
ATOM 795 O O . LYS A 1 103 ? 9.977 0.808 6.074 1.00 78.19 103 LYS A O 1
ATOM 800 N N . ASP A 1 104 ? 10.253 -1.169 5.032 1.00 86.31 104 ASP A N 1
ATOM 801 C CA . ASP A 1 104 ? 11.607 -0.858 4.578 1.00 86.31 104 ASP A CA 1
ATOM 802 C C . ASP A 1 104 ? 11.568 0.255 3.520 1.00 86.31 104 ASP A C 1
ATOM 804 O O . ASP A 1 104 ? 11.112 0.077 2.390 1.00 86.31 104 ASP A O 1
ATOM 808 N N . ASN A 1 105 ? 12.040 1.440 3.896 1.00 87.50 105 ASN A N 1
ATOM 809 C CA . ASN A 1 105 ? 12.056 2.605 3.021 1.00 87.50 105 ASN A CA 1
ATOM 810 C C . ASN A 1 105 ? 12.960 2.407 1.790 1.00 87.50 105 ASN A C 1
ATOM 812 O O . ASN A 1 105 ? 12.748 3.083 0.786 1.00 87.50 105 ASN A O 1
ATOM 816 N N . ALA A 1 106 ? 13.946 1.504 1.844 1.00 91.50 106 ALA A N 1
ATOM 817 C CA . ALA A 1 106 ? 14.748 1.155 0.676 1.00 91.50 106 ALA A CA 1
ATOM 818 C C . ALA A 1 106 ? 13.904 0.414 -0.371 1.00 91.50 106 ALA A C 1
ATOM 820 O O . ALA A 1 106 ? 13.976 0.753 -1.547 1.00 91.50 106 ALA A O 1
ATOM 821 N N . VAL A 1 107 ? 13.041 -0.512 0.062 1.00 93.38 107 VAL A N 1
ATOM 822 C CA . VAL A 1 107 ? 12.105 -1.241 -0.814 1.00 93.38 107 VAL A CA 1
ATOM 823 C C . VAL A 1 107 ? 11.008 -0.311 -1.339 1.00 93.38 107 VAL A C 1
ATOM 825 O O . VAL A 1 107 ? 10.706 -0.291 -2.525 1.00 93.38 107 VAL A O 1
ATOM 828 N N . GLY A 1 108 ? 10.453 0.555 -0.487 1.00 89.38 108 GLY A N 1
ATOM 829 C CA . GLY A 1 108 ? 9.443 1.532 -0.921 1.00 89.38 108 GLY A CA 1
ATOM 830 C C . GLY A 1 108 ? 9.948 2.532 -1.974 1.00 89.38 108 GLY A C 1
ATOM 831 O O . GLY A 1 108 ? 9.143 3.146 -2.668 1.00 89.38 108 GLY A O 1
ATOM 832 N N . ARG A 1 109 ? 11.271 2.697 -2.102 1.00 91.06 109 ARG A N 1
ATOM 833 C CA . ARG A 1 109 ? 11.932 3.597 -3.063 1.00 91.06 109 ARG A CA 1
ATOM 834 C C . ARG A 1 109 ? 12.779 2.861 -4.105 1.00 91.06 109 ARG A C 1
ATOM 836 O O . ARG A 1 109 ? 13.555 3.515 -4.801 1.00 91.06 109 ARG A O 1
ATOM 843 N N . SER A 1 110 ? 12.687 1.534 -4.171 1.00 93.94 110 SER A N 1
ATOM 844 C CA . SER A 1 110 ? 13.401 0.744 -5.171 1.00 93.94 110 SER A CA 1
ATOM 845 C C . SER A 1 110 ? 12.780 0.927 -6.557 1.00 93.94 110 SER A C 1
ATOM 847 O O . SER A 1 110 ? 11.802 1.658 -6.728 1.00 93.94 110 SER A O 1
ATOM 849 N N . ASP A 1 111 ? 13.364 0.280 -7.560 1.00 94.31 111 ASP A N 1
ATOM 850 C CA . ASP A 1 111 ? 12.836 0.325 -8.917 1.00 94.31 111 ASP A CA 1
ATOM 851 C C . ASP A 1 111 ? 11.580 -0.551 -9.041 1.00 94.31 111 ASP A C 1
ATOM 853 O O . ASP A 1 111 ? 11.656 -1.776 -9.010 1.00 94.31 111 ASP A O 1
ATOM 857 N N . TRP A 1 112 ? 10.409 0.083 -9.126 1.00 94.25 112 TRP A N 1
ATOM 858 C CA . TRP A 1 112 ? 9.120 -0.592 -9.328 1.00 94.25 112 TRP A CA 1
ATOM 859 C C . TRP A 1 112 ? 8.739 -0.715 -10.811 1.00 94.25 112 TRP A C 1
ATOM 861 O O . TRP A 1 112 ? 7.656 -1.219 -11.111 1.00 94.25 112 TRP A O 1
ATOM 871 N N . GLU A 1 113 ? 9.586 -0.222 -11.721 1.00 93.50 113 GLU A N 1
ATOM 872 C CA . GLU A 1 113 ? 9.423 -0.349 -13.173 1.00 93.50 113 GLU A CA 1
ATOM 873 C C . GLU A 1 113 ? 10.161 -1.572 -13.741 1.00 93.50 113 GLU A C 1
ATOM 875 O O . GLU A 1 113 ? 10.022 -1.850 -14.932 1.00 93.50 113 GLU A O 1
ATOM 880 N N . ASP A 1 114 ? 10.907 -2.316 -12.916 1.00 93.50 114 ASP A N 1
ATOM 881 C CA . ASP A 1 114 ? 11.569 -3.563 -13.321 1.00 93.50 114 ASP A CA 1
ATOM 882 C C . ASP A 1 114 ? 10.544 -4.580 -13.867 1.00 93.50 114 ASP A C 1
ATOM 884 O O . ASP A 1 114 ? 9.367 -4.568 -13.498 1.00 93.50 114 ASP A O 1
ATOM 888 N N . GLU A 1 115 ? 10.958 -5.422 -14.815 1.00 90.00 115 GLU A N 1
ATOM 889 C CA . GLU A 1 115 ? 10.103 -6.474 -15.379 1.00 90.00 115 GLU A CA 1
ATOM 890 C C . GLU A 1 115 ? 9.760 -7.535 -14.328 1.00 90.00 115 GLU A C 1
ATOM 892 O O . GLU A 1 115 ? 8.633 -8.042 -14.325 1.00 90.00 115 GLU A O 1
ATOM 897 N N . ASP A 1 116 ? 10.687 -7.799 -13.402 1.00 94.31 116 ASP A N 1
ATOM 898 C CA . ASP A 1 116 ? 10.532 -8.768 -12.323 1.00 94.31 116 ASP A CA 1
ATOM 899 C C . ASP A 1 116 ? 10.630 -8.085 -10.948 1.00 94.31 116 ASP A C 1
ATOM 901 O O . ASP A 1 116 ? 11.699 -7.642 -10.527 1.00 94.31 116 ASP A O 1
ATOM 905 N N . LEU A 1 117 ? 9.524 -8.055 -10.194 1.00 95.81 117 LEU A N 1
ATOM 906 C CA . LEU A 1 117 ? 9.561 -7.612 -8.795 1.00 95.81 117 LEU A CA 1
ATOM 907 C C . LEU A 1 117 ? 10.359 -8.590 -7.935 1.00 95.81 117 LEU A C 1
ATOM 909 O O . LEU A 1 117 ? 10.168 -9.809 -8.008 1.00 95.81 117 LEU A O 1
ATOM 913 N N . THR A 1 118 ? 11.171 -8.052 -7.026 1.00 96.81 118 THR A N 1
ATOM 914 C CA . THR A 1 118 ? 11.807 -8.877 -5.997 1.00 96.81 118 THR A CA 1
ATOM 915 C C . THR A 1 118 ? 10.778 -9.388 -4.989 1.00 96.81 118 THR A C 1
ATOM 917 O O . THR A 1 118 ? 9.681 -8.839 -4.838 1.00 96.81 118 THR A O 1
ATOM 920 N N . TRP A 1 119 ? 11.141 -10.436 -4.246 1.00 96.31 119 TRP A N 1
ATOM 921 C CA . TRP A 1 119 ? 10.282 -10.951 -3.180 1.00 96.31 119 TRP A CA 1
ATOM 922 C C . TRP A 1 119 ? 9.967 -9.874 -2.134 1.00 96.31 119 TRP A C 1
ATOM 924 O O . TRP A 1 119 ? 8.823 -9.745 -1.707 1.00 96.31 119 TRP A O 1
ATOM 934 N N . GLU A 1 120 ? 10.951 -9.047 -1.784 1.00 95.62 120 GLU A N 1
ATOM 935 C CA . GLU A 1 120 ? 10.792 -7.949 -0.834 1.00 95.62 120 GLU A CA 1
ATOM 936 C C . GLU A 1 120 ? 9.785 -6.908 -1.337 1.00 95.62 120 GLU A C 1
ATOM 938 O O . GLU A 1 120 ? 8.967 -6.426 -0.557 1.00 95.62 120 GLU A O 1
ATOM 943 N N . GLN A 1 121 ? 9.788 -6.585 -2.636 1.00 96.12 121 GLN A N 1
ATOM 944 C CA . GLN A 1 121 ? 8.790 -5.694 -3.237 1.00 96.12 121 GLN A CA 1
ATOM 945 C C . GLN A 1 121 ? 7.392 -6.316 -3.222 1.00 96.12 121 GLN A C 1
ATOM 947 O O . GLN A 1 121 ? 6.420 -5.643 -2.875 1.00 96.12 121 GLN A O 1
ATOM 952 N N . VAL A 1 122 ? 7.273 -7.604 -3.551 1.00 94.62 122 VAL A N 1
ATOM 953 C CA . VAL A 1 122 ? 5.988 -8.315 -3.486 1.00 94.62 122 VAL A CA 1
ATOM 954 C C . VAL A 1 122 ? 5.443 -8.304 -2.057 1.00 94.62 122 VAL A C 1
ATOM 956 O O . VAL A 1 122 ? 4.290 -7.929 -1.844 1.00 94.62 122 VAL A O 1
ATOM 959 N N . GLU A 1 123 ? 6.268 -8.644 -1.069 1.00 93.50 123 GLU A N 1
ATOM 960 C CA . GLU A 1 123 ? 5.901 -8.636 0.348 1.00 93.50 123 GLU A CA 1
ATOM 961 C C . GLU A 1 123 ? 5.502 -7.230 0.823 1.00 93.50 123 GLU A C 1
ATOM 963 O O . GLU A 1 123 ? 4.455 -7.058 1.454 1.00 93.50 123 GLU A O 1
ATOM 968 N N . TYR A 1 124 ? 6.271 -6.206 0.442 1.00 92.88 124 TYR A N 1
ATOM 969 C CA . TYR A 1 124 ? 5.983 -4.805 0.748 1.00 92.88 124 TYR A CA 1
ATOM 970 C C . TYR A 1 124 ? 4.619 -4.363 0.203 1.00 92.88 124 TYR A C 1
ATOM 972 O O . TYR A 1 124 ? 3.809 -3.781 0.930 1.00 92.88 124 TYR A O 1
ATOM 980 N N . ALA A 1 125 ? 4.351 -4.662 -1.070 1.00 92.19 125 ALA A N 1
ATOM 981 C CA . ALA A 1 125 ? 3.093 -4.348 -1.739 1.00 92.19 125 ALA A CA 1
ATOM 982 C C . ALA A 1 125 ? 1.902 -5.075 -1.093 1.00 92.19 125 ALA A C 1
ATOM 984 O O . ALA A 1 125 ? 0.852 -4.465 -0.878 1.00 92.19 125 ALA A O 1
ATOM 985 N N . CYS A 1 126 ? 2.075 -6.352 -0.730 1.00 91.19 126 CYS A N 1
ATOM 986 C CA . CYS A 1 126 ? 1.064 -7.118 0.001 1.00 91.19 126 CYS A CA 1
ATOM 987 C C . CYS A 1 126 ? 0.748 -6.488 1.357 1.00 91.19 126 CYS A C 1
ATOM 989 O O . CYS A 1 126 ? -0.424 -6.310 1.689 1.00 91.19 126 CYS A O 1
ATOM 991 N N . HIS A 1 127 ? 1.775 -6.106 2.116 1.00 89.38 127 HIS A N 1
ATOM 992 C CA . HIS A 1 127 ? 1.592 -5.441 3.401 1.00 89.38 127 HIS A CA 1
ATOM 993 C C . HIS A 1 127 ? 0.816 -4.131 3.271 1.00 89.38 127 HIS A C 1
ATOM 995 O O . HIS A 1 127 ? -0.049 -3.858 4.101 1.00 89.38 127 HIS A O 1
ATOM 1001 N N . ASP A 1 128 ? 1.103 -3.327 2.245 1.00 87.12 128 ASP A N 1
ATOM 1002 C CA . ASP A 1 128 ? 0.463 -2.023 2.073 1.00 87.12 128 ASP A CA 1
ATOM 1003 C C . ASP A 1 128 ? -1.051 -2.135 1.870 1.00 87.12 128 ASP A C 1
ATOM 1005 O O . ASP A 1 128 ? -1.855 -1.525 2.585 1.00 87.12 128 ASP A O 1
ATOM 1009 N N . VAL A 1 129 ? -1.445 -2.985 0.923 1.00 89.44 129 VAL A N 1
ATOM 1010 C CA . VAL A 1 129 ? -2.851 -3.119 0.554 1.00 89.44 129 VAL A CA 1
ATOM 1011 C C . VAL A 1 129 ? -3.646 -3.931 1.579 1.00 89.44 129 VAL A C 1
ATOM 1013 O O . VAL A 1 129 ? -4.816 -3.633 1.823 1.00 89.44 129 VAL A O 1
ATOM 1016 N N . PHE A 1 130 ? -3.016 -4.909 2.237 1.00 89.38 130 PHE A N 1
ATOM 1017 C CA . PHE A 1 130 ? -3.668 -5.703 3.276 1.00 89.38 130 PHE A CA 1
ATOM 1018 C C . PHE A 1 130 ? -3.933 -4.889 4.547 1.00 89.38 130 PHE A C 1
ATOM 1020 O O . PHE A 1 130 ? -5.026 -4.973 5.104 1.00 89.38 130 PHE A O 1
ATOM 1027 N N . LEU A 1 131 ? -2.983 -4.051 4.984 1.00 89.06 131 LEU A N 1
ATOM 1028 C CA . LEU A 1 131 ? -3.202 -3.149 6.122 1.00 89.06 131 LEU A CA 1
ATOM 1029 C C . LEU A 1 131 ? -4.327 -2.157 5.838 1.00 89.06 131 LEU A C 1
ATOM 1031 O O . LEU A 1 131 ? 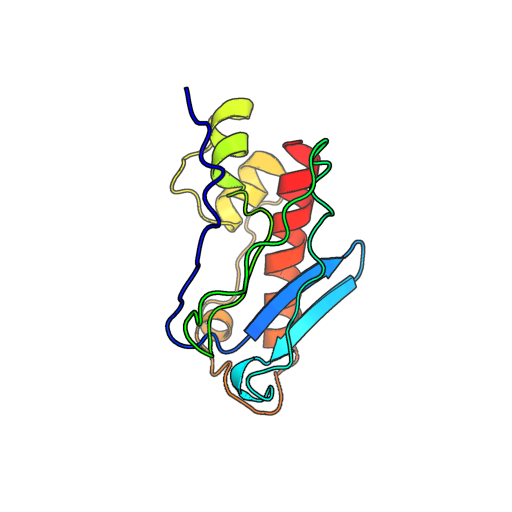-5.203 -1.979 6.681 1.00 89.06 131 LEU A O 1
ATOM 1035 N N . SER A 1 132 ? -4.333 -1.572 4.638 1.00 87.50 132 SER A N 1
ATOM 1036 C CA . SER A 1 132 ? -5.399 -0.665 4.206 1.00 87.50 132 SER A CA 1
ATOM 1037 C C . SER A 1 132 ? -6.768 -1.347 4.282 1.00 87.50 132 SER A C 1
ATOM 1039 O O . SER A 1 132 ? -7.693 -0.800 4.873 1.00 87.50 132 SER A O 1
ATOM 1041 N N . TYR A 1 133 ? -6.874 -2.581 3.778 1.00 88.81 133 TYR A N 1
ATOM 1042 C CA . TYR A 1 133 ? -8.096 -3.387 3.846 1.00 88.81 133 TYR A CA 1
ATOM 1043 C C . TYR A 1 133 ? -8.549 -3.684 5.285 1.00 88.81 133 TYR A C 1
ATOM 1045 O O . TYR A 1 133 ? -9.731 -3.542 5.597 1.00 88.81 133 TYR A O 1
ATOM 1053 N N . LEU A 1 134 ? -7.627 -4.073 6.173 1.00 89.81 134 LEU A N 1
ATOM 1054 C CA . LEU A 1 134 ? -7.953 -4.324 7.580 1.00 89.81 134 LEU A CA 1
ATOM 1055 C C . LEU A 1 134 ? -8.445 -3.060 8.286 1.00 89.81 134 LEU A C 1
ATOM 1057 O O . LEU A 1 134 ? -9.430 -3.126 9.017 1.00 89.81 134 LEU A O 1
ATOM 1061 N N . ILE A 1 135 ? -7.790 -1.918 8.055 1.00 89.44 135 ILE A N 1
ATOM 1062 C CA . ILE A 1 135 ? -8.221 -0.634 8.617 1.00 89.44 135 ILE A CA 1
ATOM 1063 C C . ILE A 1 135 ? -9.630 -0.311 8.126 1.00 89.44 135 ILE A C 1
ATOM 1065 O O . ILE A 1 135 ? -10.486 -0.003 8.949 1.00 89.44 135 ILE A O 1
ATOM 1069 N N . THR A 1 136 ? -9.897 -0.450 6.823 1.00 88.25 136 THR A N 1
ATOM 1070 C CA . THR A 1 136 ? -11.239 -0.231 6.270 1.00 88.25 136 THR A CA 1
ATOM 1071 C C . THR A 1 136 ? -12.288 -1.088 6.974 1.00 88.25 136 THR A C 1
ATOM 1073 O O . THR A 1 136 ? -13.292 -0.540 7.394 1.00 88.25 136 THR A O 1
ATOM 1076 N N . ILE A 1 137 ? -12.058 -2.391 7.182 1.00 87.88 137 ILE A N 1
ATOM 1077 C CA . ILE A 1 137 ? -13.048 -3.266 7.844 1.00 87.88 137 ILE A CA 1
ATOM 1078 C C . ILE A 1 137 ? -13.336 -2.856 9.291 1.00 87.88 137 ILE A C 1
ATOM 1080 O O . ILE A 1 137 ? -14.455 -3.027 9.756 1.00 87.88 137 ILE A O 1
ATOM 1084 N N . ILE A 1 138 ? -12.335 -2.385 10.037 1.00 88.31 138 ILE A N 1
ATOM 1085 C CA . ILE A 1 138 ? -12.546 -1.988 11.440 1.00 88.31 138 ILE A CA 1
ATOM 1086 C C . ILE A 1 138 ? -13.226 -0.614 11.535 1.00 88.31 138 ILE A C 1
ATOM 1088 O O . ILE A 1 138 ? -13.833 -0.304 12.562 1.00 88.31 138 ILE A O 1
ATOM 1092 N N . MET A 1 139 ? -13.087 0.213 10.497 1.00 85.38 139 MET A N 1
ATOM 1093 C CA . MET A 1 139 ? -13.639 1.566 10.432 1.00 85.38 139 MET A CA 1
ATOM 1094 C C . MET A 1 139 ? -14.992 1.660 9.697 1.00 85.38 139 MET A C 1
ATOM 1096 O O . MET A 1 139 ? -15.587 2.733 9.727 1.00 85.38 139 MET A O 1
ATOM 1100 N N . ASP A 1 140 ? -15.458 0.590 9.047 1.00 77.06 140 ASP A N 1
ATOM 1101 C CA . ASP A 1 140 ? -16.794 0.458 8.425 1.00 77.06 140 ASP A CA 1
ATOM 1102 C C . ASP A 1 140 ? -17.831 -0.049 9.449 1.00 77.06 140 ASP A C 1
ATOM 1104 O O . ASP A 1 140 ? -18.942 0.527 9.525 1.00 77.06 140 ASP A O 1
#

pLDDT: mean 73.98, std 21.61, range [28.09, 96.81]

Sequence (140 aa):
MDSSSSVLWWVPARAATLQLCVLPNCLIFQLYHAPRRALLLPRRPRRDPGGAVEPQRRGDADALEVGELVDVREPAHELRGCRLGASMGELADEVLGIYRMGKDNAVGRSDWEDEDLTWEQVEYACHDVFLSYLITIIMD

Secondary structure (DSSP, 8-state):
--------EE--S--S-EEEEETTEEEEE-TTTS-TT---PPPP----SS----------TT-EE-S----THHHHHHHH---TT--HHHHHHHHH--TT----HHHHTS-SSSSS--HHHHHHHHHHHHHHHHHHHHH-